Protein AF-A0A8J4U9E0-F1 (afdb_monomer)

pLDDT: mean 76.78, std 14.93, range [34.47, 95.31]

Structure (mmCIF, N/CA/C/O backbone):
data_AF-A0A8J4U9E0-F1
#
_entry.id   AF-A0A8J4U9E0-F1
#
loop_
_atom_site.group_PDB
_atom_site.id
_atom_site.type_symbol
_atom_site.label_atom_id
_atom_site.label_alt_id
_atom_site.label_comp_id
_atom_site.label_asym_id
_atom_site.label_entity_id
_atom_site.label_seq_id
_atom_site.pdbx_PDB_ins_code
_atom_site.Cartn_x
_atom_site.Cartn_y
_atom_site.Cartn_z
_atom_site.occupancy
_atom_site.B_iso_or_equiv
_atom_site.auth_seq_id
_atom_site.auth_comp_id
_atom_site.auth_asym_id
_atom_site.auth_atom_id
_atom_site.pdbx_PDB_model_num
ATOM 1 N N . MET A 1 1 ? 45.014 1.438 -66.276 1.00 45.12 1 MET A N 1
ATOM 2 C CA . MET A 1 1 ? 43.663 1.973 -65.977 1.00 45.12 1 MET A CA 1
ATOM 3 C C . MET A 1 1 ? 42.758 1.018 -65.183 1.00 45.12 1 MET A C 1
ATOM 5 O O . MET A 1 1 ? 41.667 1.422 -64.821 1.00 45.12 1 MET A O 1
ATOM 9 N N . THR A 1 2 ? 43.186 -0.202 -64.834 1.00 45.31 2 THR A N 1
ATOM 10 C CA . THR A 1 2 ? 42.359 -1.201 -64.116 1.00 45.31 2 THR A CA 1
ATOM 11 C C . THR A 1 2 ? 42.557 -1.231 -62.595 1.00 45.31 2 THR A C 1
ATOM 13 O O . THR A 1 2 ? 41.750 -1.830 -61.896 1.00 45.31 2 THR A O 1
ATOM 16 N N . HIS A 1 3 ? 43.591 -0.566 -62.068 1.00 38.59 3 HIS A N 1
ATOM 17 C CA . HIS A 1 3 ? 43.936 -0.617 -60.639 1.00 38.59 3 HIS A CA 1
ATOM 18 C C . HIS A 1 3 ? 43.266 0.477 -59.784 1.00 38.59 3 HIS A C 1
ATOM 20 O O . HIS A 1 3 ? 43.218 0.345 -58.568 1.00 38.59 3 HIS A O 1
ATOM 26 N N . TYR A 1 4 ? 42.754 1.543 -60.415 1.00 34.47 4 TYR A N 1
ATOM 27 C CA . TYR A 1 4 ? 42.007 2.623 -59.747 1.00 34.47 4 TYR A CA 1
ATOM 28 C C . TYR A 1 4 ? 40.509 2.300 -59.627 1.00 34.47 4 TYR A C 1
ATOM 30 O O . TYR A 1 4 ? 39.880 2.654 -58.640 1.00 34.47 4 TYR A O 1
ATOM 38 N N . GLY A 1 5 ? 39.931 1.592 -60.607 1.00 38.81 5 GLY A N 1
ATOM 39 C CA . GLY A 1 5 ? 38.517 1.201 -60.570 1.00 38.81 5 GLY A CA 1
ATOM 40 C C . GLY A 1 5 ? 38.222 0.127 -59.520 1.00 38.81 5 GLY A C 1
ATOM 41 O O . GLY A 1 5 ? 37.217 0.217 -58.825 1.00 38.81 5 GLY A O 1
ATOM 42 N N . SER A 1 6 ? 39.125 -0.845 -59.351 1.00 44.25 6 SER A N 1
ATOM 43 C CA . SER A 1 6 ? 38.982 -1.929 -58.373 1.00 44.25 6 SER A CA 1
ATOM 44 C C . SER A 1 6 ? 39.115 -1.442 -56.929 1.00 44.25 6 SER A C 1
ATOM 46 O O . SER A 1 6 ? 38.297 -1.820 -56.092 1.00 44.25 6 SER A O 1
ATOM 48 N N . THR A 1 7 ? 40.073 -0.560 -56.632 1.00 43.09 7 THR A N 1
ATOM 49 C CA . THR A 1 7 ? 40.240 0.042 -55.298 1.00 43.09 7 THR A CA 1
ATOM 50 C C . THR A 1 7 ? 39.071 0.949 -54.929 1.00 43.09 7 THR A C 1
ATOM 52 O O . THR A 1 7 ? 38.606 0.878 -53.798 1.00 43.09 7 THR A O 1
ATOM 55 N N . MET A 1 8 ? 38.528 1.718 -55.878 1.00 44.91 8 MET A N 1
ATOM 56 C CA . MET A 1 8 ? 37.368 2.595 -55.671 1.00 44.91 8 MET A CA 1
ATOM 57 C C . MET A 1 8 ? 36.073 1.797 -55.432 1.00 44.91 8 MET A C 1
ATOM 59 O O . MET A 1 8 ? 35.295 2.136 -54.543 1.00 44.91 8 MET A O 1
ATOM 63 N N . THR A 1 9 ? 35.877 0.665 -56.125 1.00 50.59 9 THR A N 1
ATOM 64 C CA . THR A 1 9 ? 34.773 -0.269 -55.831 1.00 50.59 9 THR A CA 1
ATOM 65 C C . THR A 1 9 ? 34.951 -1.018 -54.512 1.00 50.59 9 THR A C 1
ATOM 67 O O . THR A 1 9 ? 33.960 -1.282 -53.834 1.00 50.59 9 THR A O 1
ATOM 70 N N . HIS A 1 10 ? 36.187 -1.343 -54.115 1.00 49.44 10 HIS A N 1
ATOM 71 C CA . HIS A 1 10 ? 36.478 -2.003 -52.837 1.00 49.44 10 HIS A CA 1
ATOM 72 C C . HIS A 1 10 ? 36.282 -1.043 -51.653 1.00 49.44 10 HIS A C 1
ATOM 74 O O . HIS A 1 10 ? 35.733 -1.434 -50.627 1.00 49.44 10 HIS A O 1
ATOM 80 N N . TYR A 1 11 ? 36.655 0.231 -51.820 1.00 48.16 11 TYR A N 1
ATOM 81 C CA . TYR A 1 11 ? 36.382 1.300 -50.856 1.00 48.16 11 TYR A CA 1
ATOM 82 C C . TYR A 1 11 ? 34.880 1.579 -50.748 1.00 48.16 11 TYR A C 1
ATOM 84 O O . TYR A 1 11 ? 34.343 1.628 -49.647 1.00 48.16 11 TYR A O 1
ATOM 92 N N . GLY A 1 12 ? 34.177 1.674 -51.883 1.00 52.25 12 GLY A N 1
ATOM 93 C CA . GLY A 1 12 ? 32.727 1.877 -51.912 1.00 52.25 12 GLY A CA 1
ATOM 94 C C . GLY A 1 12 ? 31.952 0.722 -51.276 1.00 52.25 12 GLY A C 1
ATOM 95 O O . GLY A 1 12 ? 31.022 0.947 -50.504 1.00 52.25 12 GLY A O 1
ATOM 96 N N . SER A 1 13 ? 32.355 -0.526 -51.524 1.00 56.53 13 SER A N 1
ATOM 97 C CA . SER A 1 13 ? 31.728 -1.700 -50.900 1.00 56.53 13 SER A CA 1
ATOM 98 C C . SER A 1 13 ? 32.071 -1.840 -49.414 1.00 56.53 13 SER A C 1
ATOM 100 O O . SER A 1 13 ? 31.180 -2.190 -48.643 1.00 56.53 13 SER A O 1
ATOM 102 N N . PHE A 1 14 ? 33.290 -1.489 -48.988 1.00 56.38 14 PHE A N 1
ATOM 103 C CA . PHE A 1 14 ? 33.660 -1.414 -47.571 1.00 56.38 14 PHE A CA 1
ATOM 104 C C . PHE A 1 14 ? 32.855 -0.337 -46.830 1.00 56.38 14 PHE A C 1
ATOM 106 O O . PHE A 1 14 ? 32.238 -0.649 -45.816 1.00 56.38 14 PHE A O 1
ATOM 113 N N . MET A 1 15 ? 32.754 0.879 -47.379 1.00 54.59 15 MET A N 1
ATOM 114 C CA . MET A 1 15 ? 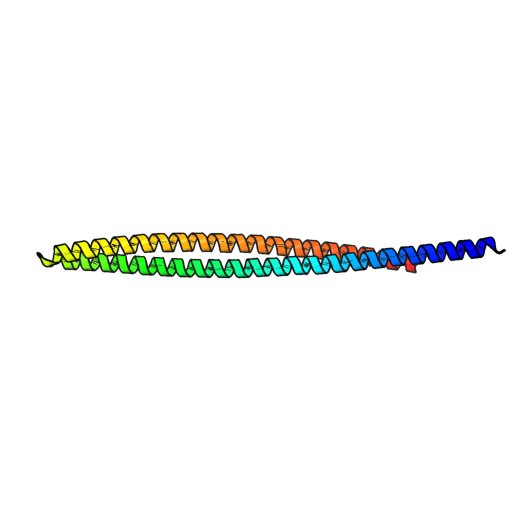31.930 1.956 -46.813 1.00 54.59 15 MET A CA 1
ATOM 115 C C . MET A 1 15 ? 30.461 1.548 -46.732 1.00 54.59 15 MET A C 1
ATOM 117 O O . MET A 1 15 ? 29.841 1.696 -45.688 1.00 54.59 15 MET A O 1
ATOM 121 N N . THR A 1 16 ? 29.904 0.945 -47.784 1.00 57.66 16 THR A N 1
ATOM 122 C CA . THR A 1 16 ? 28.502 0.492 -47.771 1.00 57.66 16 THR A CA 1
ATOM 123 C C . THR A 1 16 ? 28.265 -0.615 -46.739 1.00 57.66 16 THR A C 1
ATOM 125 O O . THR A 1 16 ? 27.193 -0.676 -46.136 1.00 57.66 16 THR A O 1
ATOM 128 N N . LEU A 1 17 ? 29.230 -1.518 -46.534 1.00 59.28 17 LEU A N 1
ATOM 129 C CA . LEU A 1 17 ? 29.136 -2.574 -45.524 1.00 59.28 17 LEU A CA 1
ATOM 130 C C . LEU A 1 17 ? 29.263 -2.002 -44.106 1.00 59.28 17 LEU A C 1
A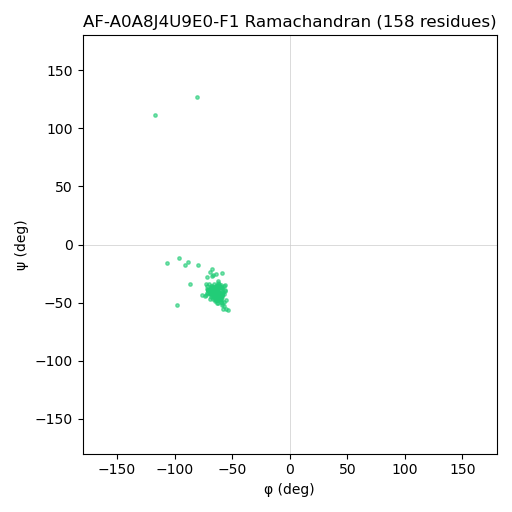TOM 132 O O . LEU A 1 17 ? 28.517 -2.422 -43.224 1.00 59.28 17 LEU A O 1
ATOM 136 N N . TRP A 1 18 ? 30.153 -1.027 -43.920 1.00 50.25 18 TRP A N 1
ATOM 137 C CA . TRP A 1 18 ? 30.362 -0.296 -42.674 1.00 50.25 18 TRP A CA 1
ATOM 138 C C . TRP A 1 18 ? 29.111 0.503 -42.279 1.00 50.25 18 TRP A C 1
ATOM 140 O O . TRP A 1 18 ? 28.551 0.255 -41.215 1.00 50.25 18 TRP A O 1
ATOM 150 N N . PHE A 1 19 ? 28.538 1.293 -43.195 1.00 55.94 19 PHE A N 1
ATOM 151 C CA . PHE A 1 19 ? 27.261 1.991 -42.982 1.00 55.94 19 PHE A CA 1
ATOM 152 C C . PHE A 1 19 ? 26.103 1.038 -42.675 1.00 55.94 19 PHE A C 1
ATOM 154 O O . PHE A 1 19 ? 25.241 1.328 -41.847 1.00 55.94 19 PHE A O 1
ATOM 161 N N . ARG A 1 20 ? 26.066 -0.131 -43.324 1.00 55.97 20 ARG A N 1
ATOM 162 C CA . ARG A 1 20 ? 25.030 -1.141 -43.071 1.00 55.97 20 ARG A CA 1
ATOM 163 C C . ARG A 1 20 ? 25.219 -1.831 -41.718 1.00 55.97 20 ARG A C 1
ATOM 165 O O . ARG A 1 20 ? 24.236 -2.302 -41.151 1.00 55.97 20 ARG A O 1
ATOM 172 N N . HIS A 1 21 ? 26.451 -1.924 -41.224 1.00 54.69 21 HIS A N 1
ATOM 173 C CA . HIS A 1 21 ? 26.764 -2.440 -39.896 1.00 54.69 21 HIS A CA 1
ATOM 174 C C . HIS A 1 21 ? 26.374 -1.424 -38.812 1.00 54.69 21 HIS A C 1
ATOM 176 O O . HIS A 1 21 ? 25.677 -1.800 -37.873 1.00 54.69 21 HIS A O 1
ATOM 182 N N . ASP A 1 22 ? 26.685 -0.141 -39.006 1.00 58.84 22 ASP A N 1
ATOM 183 C CA . ASP A 1 22 ? 26.309 0.940 -38.085 1.00 58.84 22 ASP A CA 1
ATOM 184 C C . ASP A 1 22 ? 24.789 1.157 -38.041 1.00 58.84 22 ASP A C 1
ATOM 186 O O . ASP A 1 22 ? 24.202 1.202 -36.963 1.00 58.84 22 ASP A O 1
ATOM 190 N N . ALA A 1 23 ? 24.097 1.146 -39.188 1.00 58.78 23 ALA A N 1
ATOM 191 C CA . ALA A 1 23 ? 22.630 1.209 -39.239 1.00 58.78 23 ALA A CA 1
ATOM 192 C C . ALA A 1 23 ? 21.950 0.021 -38.532 1.00 58.78 23 ALA A C 1
ATOM 194 O O . ALA A 1 23 ? 20.881 0.168 -37.933 1.00 58.78 23 ALA A O 1
ATOM 195 N N . ARG A 1 24 ? 22.563 -1.171 -38.578 1.00 62.78 24 ARG A N 1
ATOM 1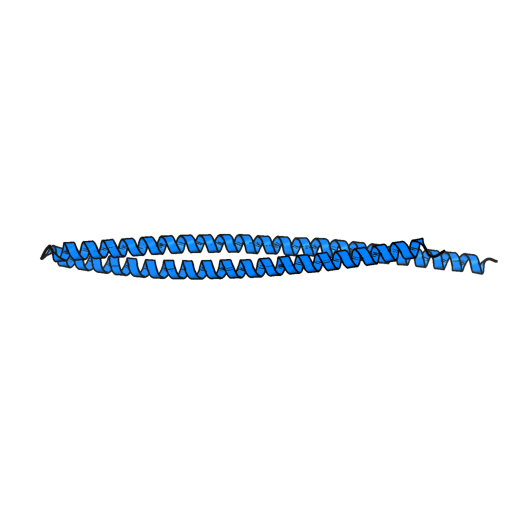96 C CA . ARG A 1 24 ? 22.099 -2.324 -37.790 1.00 62.78 24 ARG A CA 1
ATOM 197 C C . ARG A 1 24 ? 22.378 -2.124 -36.304 1.00 62.78 24 ARG A C 1
ATOM 199 O O . ARG A 1 24 ? 21.504 -2.475 -35.518 1.00 62.78 24 ARG A O 1
ATOM 206 N N . GLY A 1 25 ? 23.527 -1.551 -35.942 1.00 60.97 25 GLY A N 1
ATOM 207 C CA . GLY A 1 25 ? 23.862 -1.136 -34.577 1.00 60.97 25 GLY A CA 1
ATOM 208 C C . GLY A 1 25 ? 22.786 -0.228 -33.987 1.00 60.97 25 GLY A C 1
ATOM 209 O O . GLY A 1 25 ? 22.113 -0.626 -33.042 1.00 60.97 25 GLY A O 1
ATOM 210 N N . PHE A 1 26 ? 22.482 0.889 -34.656 1.00 61.53 26 PHE A N 1
ATOM 211 C CA . PHE A 1 26 ? 21.425 1.820 -34.239 1.00 61.53 26 PHE A CA 1
ATOM 212 C C . PHE A 1 26 ? 20.046 1.160 -34.109 1.00 61.53 26 PHE A C 1
ATOM 214 O O . PHE A 1 26 ? 19.261 1.500 -33.227 1.00 61.53 26 PHE A O 1
ATOM 221 N N . HIS A 1 27 ? 19.728 0.193 -34.972 1.00 60.59 27 HIS A N 1
ATOM 222 C CA . HIS A 1 27 ? 18.469 -0.541 -34.893 1.00 60.59 27 HIS A CA 1
ATOM 223 C C . HIS A 1 27 ? 18.429 -1.537 -33.714 1.00 60.59 27 HIS A C 1
ATOM 225 O O . HIS A 1 27 ? 17.363 -1.738 -33.123 1.00 60.59 27 HIS A O 1
ATOM 231 N N . TYR A 1 28 ? 19.556 -2.154 -33.342 1.00 65.25 28 TYR A N 1
ATOM 232 C CA . TYR A 1 28 ? 19.651 -2.957 -32.117 1.00 65.25 28 TYR A CA 1
ATOM 233 C C . TYR A 1 28 ? 19.578 -2.085 -30.866 1.00 65.25 28 TYR A C 1
ATOM 235 O O . TYR A 1 28 ? 18.826 -2.429 -29.953 1.00 65.25 28 TYR A O 1
ATOM 243 N N . ASP A 1 29 ? 20.249 -0.936 -30.866 1.00 66.62 29 ASP A N 1
ATOM 244 C CA . ASP A 1 29 ? 20.208 0.025 -29.764 1.00 66.62 29 ASP A CA 1
ATOM 245 C C . ASP A 1 29 ? 18.786 0.561 -29.564 1.00 66.62 29 ASP A C 1
ATOM 247 O O . ASP A 1 29 ? 18.241 0.480 -28.465 1.00 66.62 29 ASP A O 1
ATOM 251 N N . ALA A 1 30 ? 18.100 0.973 -30.638 1.00 63.50 30 ALA A N 1
ATOM 252 C CA . ALA A 1 30 ? 16.698 1.400 -30.596 1.00 63.50 30 ALA A CA 1
ATOM 253 C C . ALA A 1 30 ? 15.757 0.313 -30.046 1.00 63.50 30 ALA A C 1
ATOM 255 O O . ALA A 1 30 ? 14.861 0.605 -29.248 1.00 63.50 30 ALA A O 1
ATOM 256 N N . ARG A 1 31 ? 15.960 -0.957 -30.428 1.00 68.62 31 ARG A N 1
ATOM 257 C CA . ARG A 1 31 ? 15.208 -2.086 -29.852 1.00 68.62 31 ARG A CA 1
ATOM 258 C C . ARG A 1 31 ? 15.541 -2.309 -28.378 1.00 68.62 31 ARG A C 1
ATOM 260 O O . ARG A 1 31 ? 14.626 -2.607 -27.610 1.00 68.62 31 ARG A O 1
ATOM 267 N N . GLY A 1 32 ? 16.801 -2.138 -27.982 1.00 69.94 32 GLY A N 1
ATOM 268 C CA . GLY A 1 32 ? 17.249 -2.171 -26.590 1.00 69.94 32 GLY A CA 1
ATOM 269 C C . GLY A 1 32 ? 16.560 -1.097 -25.749 1.00 69.94 32 GLY A C 1
ATOM 270 O O . GLY A 1 32 ? 15.971 -1.414 -24.715 1.00 69.94 32 GLY A O 1
ATOM 271 N N . PHE A 1 33 ? 16.506 0.140 -26.253 1.00 68.56 33 PHE A N 1
ATOM 272 C CA . PHE A 1 33 ? 15.787 1.246 -25.617 1.00 68.56 33 PHE A CA 1
ATOM 273 C C . PHE A 1 33 ? 14.297 0.938 -25.432 1.00 68.56 33 PHE A C 1
ATOM 275 O O . PHE A 1 33 ? 13.726 1.147 -24.358 1.00 68.56 33 PHE A O 1
ATOM 282 N N . HIS A 1 34 ? 13.668 0.365 -26.459 1.00 65.62 34 HIS A N 1
ATOM 283 C CA . HIS A 1 34 ? 12.251 0.015 -26.439 1.00 65.62 34 HIS A CA 1
ATOM 284 C C . HIS A 1 34 ? 11.924 -1.134 -25.470 1.00 65.62 34 HIS A C 1
ATOM 286 O O . HIS A 1 34 ? 10.859 -1.129 -24.843 1.00 65.62 34 HIS A O 1
ATOM 292 N N . HIS A 1 35 ? 12.823 -2.116 -25.338 1.00 72.44 35 HIS A N 1
ATOM 293 C CA . HIS A 1 35 ? 12.697 -3.195 -24.359 1.00 72.44 35 HIS A CA 1
ATOM 294 C C . HIS A 1 35 ? 12.939 -2.704 -22.930 1.00 72.44 35 HIS A C 1
ATOM 296 O O . HIS A 1 35 ? 12.151 -3.047 -22.050 1.00 72.44 35 HIS A O 1
ATOM 302 N N . GLY A 1 36 ? 13.944 -1.851 -22.709 1.00 73.12 36 GLY A N 1
ATOM 303 C CA . GLY A 1 36 ? 14.208 -1.239 -21.404 1.00 73.12 36 GLY A CA 1
ATOM 304 C C . GLY A 1 36 ? 13.032 -0.389 -20.918 1.00 73.12 36 GLY A C 1
ATOM 305 O O . GLY A 1 36 ? 12.539 -0.589 -19.813 1.00 73.12 36 GLY A O 1
ATOM 306 N N . ALA A 1 37 ? 12.480 0.471 -21.781 1.00 71.56 37 ALA A N 1
ATOM 307 C CA . ALA A 1 37 ? 11.299 1.276 -21.457 1.00 71.56 37 ALA A CA 1
ATOM 308 C C . ALA A 1 37 ? 10.064 0.423 -21.105 1.00 71.56 37 ALA A C 1
ATOM 310 O O . ALA A 1 37 ? 9.292 0.783 -20.214 1.00 71.56 37 ALA A O 1
ATOM 311 N N . ARG A 1 38 ? 9.875 -0.720 -21.781 1.00 76.62 38 ARG A N 1
ATOM 312 C CA . ARG A 1 38 ? 8.814 -1.682 -21.444 1.00 76.62 38 ARG A CA 1
ATOM 313 C C . ARG A 1 38 ? 9.063 -2.383 -20.108 1.00 76.62 38 ARG A C 1
ATOM 315 O O . ARG A 1 38 ? 8.093 -2.590 -19.384 1.00 76.62 38 ARG A O 1
ATOM 322 N N . GLY A 1 39 ? 10.316 -2.704 -19.782 1.00 79.38 39 GLY A N 1
ATOM 323 C CA . GLY A 1 39 ? 10.713 -3.244 -18.478 1.00 79.38 39 GLY A CA 1
ATOM 324 C C . GLY A 1 39 ? 10.337 -2.294 -17.344 1.00 79.38 39 GLY A C 1
ATOM 325 O O . GLY A 1 39 ? 9.513 -2.642 -16.507 1.00 79.38 39 GLY A O 1
ATOM 326 N N . PHE A 1 40 ? 10.791 -1.039 -17.414 1.00 76.38 40 PHE A N 1
ATOM 327 C CA . PHE A 1 40 ? 10.458 -0.025 -16.407 1.00 76.38 40 PHE A CA 1
ATOM 328 C C . PHE A 1 40 ? 8.950 0.218 -16.262 1.00 76.38 40 PHE A C 1
ATOM 330 O O . PHE A 1 40 ? 8.449 0.420 -15.15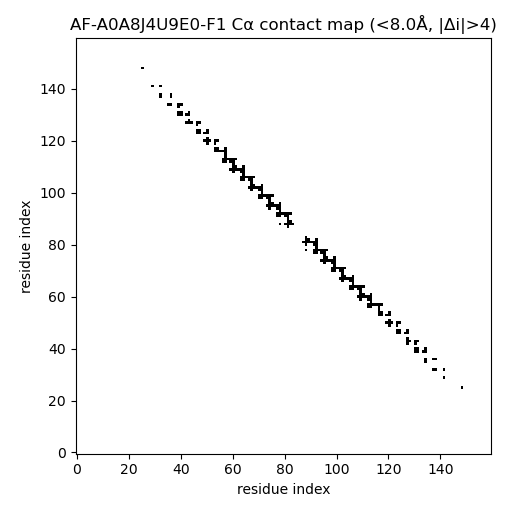7 1.00 76.38 40 PHE A O 1
ATOM 337 N N . HIS A 1 41 ? 8.202 0.186 -17.369 1.00 74.19 41 HIS A N 1
ATOM 338 C CA . HIS A 1 41 ? 6.747 0.298 -17.319 1.00 74.19 41 HIS A CA 1
ATOM 339 C C . HIS A 1 41 ? 6.112 -0.898 -16.596 1.00 74.19 41 HIS A C 1
ATOM 341 O O . HIS A 1 41 ? 5.246 -0.709 -15.742 1.00 74.19 41 HIS A O 1
ATOM 347 N N . HIS A 1 42 ? 6.544 -2.119 -16.912 1.00 81.81 42 HIS A N 1
ATOM 348 C CA . HIS A 1 42 ? 6.078 -3.333 -16.246 1.00 81.81 42 HIS A CA 1
ATOM 349 C C . HIS A 1 42 ? 6.388 -3.313 -14.740 1.00 81.81 42 HIS A C 1
ATOM 351 O O . HIS A 1 42 ? 5.498 -3.568 -13.929 1.00 81.81 42 HIS A O 1
ATOM 357 N N . ASP A 1 43 ? 7.598 -2.906 -14.362 1.00 77.88 43 ASP A N 1
ATOM 358 C CA . ASP A 1 43 ? 8.012 -2.792 -12.962 1.00 77.88 43 ASP A CA 1
ATOM 359 C C . ASP A 1 43 ? 7.191 -1.725 -12.228 1.00 77.88 43 ASP A C 1
ATOM 361 O O . ASP A 1 43 ? 6.654 -1.973 -11.148 1.00 77.88 43 ASP A O 1
ATOM 365 N N . SER A 1 44 ? 6.973 -0.560 -12.850 1.00 79.06 44 SER A N 1
ATOM 366 C CA . SER A 1 44 ? 6.135 0.499 -12.272 1.00 79.06 44 SER A CA 1
ATOM 367 C C . SER A 1 44 ? 4.689 0.049 -12.017 1.00 79.06 44 SER A C 1
ATOM 369 O O . SER A 1 44 ? 4.099 0.421 -10.998 1.00 79.06 44 SER A O 1
ATOM 371 N N . LEU A 1 45 ? 4.122 -0.785 -12.899 1.00 84.19 45 LEU A N 1
ATOM 372 C CA . LEU A 1 45 ? 2.789 -1.365 -12.726 1.00 84.19 45 LEU A CA 1
ATOM 373 C C . LEU A 1 45 ? 2.759 -2.381 -11.585 1.00 84.19 45 LEU A C 1
ATOM 375 O O . LEU A 1 45 ? 1.813 -2.371 -10.796 1.00 84.19 45 LEU A O 1
ATOM 379 N N . TRP A 1 46 ? 3.787 -3.223 -11.467 1.00 83.88 46 TRP A N 1
ATOM 380 C CA . TRP A 1 46 ? 3.899 -4.163 -10.355 1.00 83.88 46 TRP A CA 1
ATOM 381 C C . TRP A 1 46 ? 3.927 -3.424 -9.014 1.00 83.88 46 TRP A C 1
ATOM 383 O O . TRP A 1 46 ? 3.111 -3.716 -8.137 1.00 83.88 46 TRP A O 1
ATOM 393 N N . PHE A 1 47 ? 4.775 -2.403 -8.872 1.00 81.44 47 PHE A N 1
ATOM 394 C CA . PHE A 1 47 ? 4.844 -1.603 -7.648 1.00 81.44 47 PHE A CA 1
ATOM 395 C C . PHE A 1 47 ? 3.552 -0.840 -7.360 1.00 81.44 47 PHE A C 1
ATOM 397 O O . PHE A 1 47 ? 3.147 -0.719 -6.203 1.00 81.44 47 PHE A O 1
ATOM 404 N N . HIS A 1 48 ? 2.862 -0.361 -8.396 1.00 80.00 48 HIS A N 1
ATOM 405 C CA . HIS A 1 48 ? 1.546 0.242 -8.227 1.00 80.00 48 HIS A CA 1
ATOM 406 C C . HIS A 1 48 ? 0.533 -0.763 -7.661 1.00 80.00 48 HIS A C 1
ATOM 408 O O . HIS A 1 48 ? -0.178 -0.451 -6.705 1.00 80.00 48 HIS A O 1
ATOM 414 N N . HIS A 1 49 ? 0.501 -1.979 -8.204 1.00 86.44 49 HIS A N 1
ATOM 415 C CA . HIS A 1 49 ? -0.403 -3.032 -7.752 1.00 86.44 49 HIS A CA 1
ATOM 416 C C . HIS A 1 49 ? -0.063 -3.515 -6.332 1.00 86.44 49 HIS A C 1
ATOM 418 O O . HIS A 1 49 ? -0.965 -3.723 -5.520 1.00 86.44 49 HIS A O 1
ATOM 424 N N . ALA A 1 50 ? 1.227 -3.612 -5.995 1.00 84.25 50 ALA A N 1
ATOM 425 C CA . ALA A 1 50 ? 1.689 -3.881 -4.636 1.00 84.25 50 ALA A CA 1
ATOM 426 C C . ALA A 1 50 ? 1.234 -2.774 -3.670 1.00 84.25 50 ALA A C 1
ATOM 428 O O . ALA A 1 50 ? 0.651 -3.053 -2.627 1.00 84.25 50 ALA A O 1
ATOM 429 N N . ALA A 1 51 ? 1.395 -1.501 -4.040 1.00 84.88 51 ALA A N 1
ATOM 430 C CA . ALA A 1 51 ? 0.938 -0.378 -3.224 1.00 84.88 51 ALA A CA 1
ATOM 431 C C . ALA A 1 51 ? -0.592 -0.362 -3.015 1.00 84.88 51 ALA A C 1
ATOM 433 O O . ALA A 1 51 ? -1.070 0.107 -1.982 1.00 84.88 51 ALA A O 1
ATOM 434 N N . LEU A 1 52 ? -1.381 -0.855 -3.977 1.00 88.75 52 LEU A N 1
ATOM 435 C CA . LEU A 1 52 ? -2.828 -1.026 -3.805 1.00 88.75 52 LEU A CA 1
ATOM 436 C C . LEU A 1 52 ? -3.160 -2.153 -2.821 1.00 88.75 52 LEU A C 1
ATOM 438 O O . LEU A 1 52 ? -4.043 -1.968 -1.985 1.00 88.75 52 LEU A O 1
ATOM 442 N N . TRP A 1 53 ? -2.429 -3.269 -2.876 1.00 85.12 53 TRP A N 1
ATOM 443 C CA . TRP A 1 53 ? -2.561 -4.364 -1.914 1.00 85.12 53 TRP A CA 1
ATOM 444 C C . TRP A 1 53 ? -2.325 -3.882 -0.477 1.00 85.12 53 TRP A C 1
ATOM 446 O O . TRP A 1 53 ? -3.186 -4.037 0.381 1.00 85.12 53 TRP A O 1
ATOM 456 N N . PHE A 1 54 ? -1.206 -3.208 -0.206 1.00 86.75 54 PHE A N 1
ATOM 457 C CA . PHE A 1 54 ? -0.893 -2.760 1.159 1.00 86.75 54 PHE A CA 1
ATOM 458 C C . PHE A 1 54 ? -1.847 -1.685 1.689 1.00 86.75 54 PHE A C 1
ATOM 460 O O . PHE A 1 54 ? -2.071 -1.580 2.895 1.00 86.75 54 PHE A O 1
ATOM 467 N N . ARG A 1 55 ? -2.456 -0.900 0.796 1.00 87.50 55 ARG A N 1
ATOM 468 C CA . ARG A 1 55 ? -3.539 0.013 1.170 1.00 87.50 55 ARG A CA 1
ATOM 469 C C . ARG A 1 55 ? -4.786 -0.750 1.611 1.00 87.50 55 ARG A C 1
ATOM 471 O O . ARG A 1 55 ? -5.458 -0.320 2.545 1.00 87.50 55 ARG A O 1
ATOM 478 N N . HIS A 1 56 ? -5.098 -1.848 0.932 1.00 90.56 56 HIS A N 1
ATOM 479 C CA . HIS A 1 56 ? -6.202 -2.723 1.299 1.00 90.56 56 HIS A CA 1
ATOM 480 C C . HIS A 1 56 ? -5.965 -3.341 2.686 1.00 90.56 56 HIS A C 1
ATOM 482 O O . HIS A 1 56 ? -6.841 -3.236 3.542 1.00 90.56 56 HIS A O 1
ATOM 488 N N . ASP A 1 57 ? -4.761 -3.854 2.956 1.00 85.12 57 ASP A N 1
ATOM 489 C CA . ASP A 1 57 ? -4.385 -4.360 4.286 1.00 85.12 57 ASP A CA 1
ATOM 490 C C . ASP A 1 57 ? -4.504 -3.272 5.364 1.00 85.12 57 ASP A C 1
ATOM 492 O O . ASP A 1 57 ? -5.041 -3.513 6.444 1.00 85.12 57 ASP A O 1
ATOM 496 N N . ALA A 1 58 ? -4.091 -2.035 5.068 1.00 87.44 58 ALA A N 1
ATOM 497 C CA . ALA A 1 58 ? -4.234 -0.928 6.013 1.00 87.44 58 ALA A CA 1
ATOM 498 C C . ALA A 1 58 ? -5.701 -0.556 6.305 1.00 87.44 58 ALA A C 1
ATOM 500 O O . ALA A 1 58 ? -6.049 -0.167 7.424 1.00 87.44 58 ALA A O 1
ATOM 501 N N . HIS A 1 59 ? -6.583 -0.691 5.313 1.00 91.38 59 HIS A N 1
ATOM 502 C CA . HIS A 1 59 ? -8.018 -0.525 5.520 1.00 91.38 59 HIS A CA 1
ATOM 503 C C . HIS A 1 59 ? -8.583 -1.636 6.420 1.00 91.38 59 HIS A C 1
ATOM 505 O O . HIS A 1 59 ? -9.345 -1.351 7.344 1.00 91.38 59 HIS A O 1
ATOM 511 N N . TYR A 1 60 ? -8.167 -2.887 6.203 1.00 89.12 60 TYR A N 1
ATOM 512 C CA . TYR A 1 60 ? -8.529 -4.012 7.071 1.00 89.12 60 TYR A CA 1
ATOM 513 C C . TYR A 1 60 ? -8.033 -3.825 8.507 1.00 89.12 60 TYR A C 1
ATOM 515 O O . TYR A 1 60 ? -8.801 -4.027 9.449 1.00 89.12 60 TYR A O 1
ATOM 523 N N . GLY A 1 61 ? -6.794 -3.364 8.684 1.00 90.69 61 GLY A N 1
ATOM 524 C CA . GLY A 1 61 ? -6.254 -3.004 9.993 1.00 90.69 61 GLY A CA 1
ATOM 525 C C . GLY A 1 61 ? -7.106 -1.950 10.700 1.00 90.69 61 GLY A C 1
ATOM 526 O O . GLY A 1 61 ? -7.452 -2.106 11.867 1.00 90.69 61 GLY A O 1
ATOM 527 N N . SER A 1 62 ? -7.557 -0.928 9.974 1.00 91.44 62 SER A N 1
ATOM 528 C CA . SER A 1 62 ? -8.425 0.117 10.533 1.00 91.44 62 SER A CA 1
ATOM 529 C C . SER A 1 62 ? -9.793 -0.424 10.965 1.00 91.44 62 SER A C 1
ATOM 531 O O . SER A 1 62 ? -10.291 -0.059 12.031 1.00 91.44 62 SER A O 1
ATOM 533 N N . ALA A 1 63 ? -10.384 -1.334 10.184 1.00 93.00 63 ALA A N 1
ATOM 534 C CA . ALA A 1 63 ? -11.629 -2.007 10.555 1.00 93.00 63 ALA A CA 1
ATOM 535 C C . ALA A 1 63 ? -11.455 -2.878 11.811 1.00 93.00 63 ALA A C 1
ATOM 537 O O . ALA A 1 63 ? -12.304 -2.857 12.703 1.00 93.00 63 ALA A O 1
ATOM 538 N N . MET A 1 64 ? -10.327 -3.585 11.922 1.00 89.81 64 MET A N 1
ATOM 539 C CA . MET A 1 64 ? -9.967 -4.353 13.114 1.00 89.81 64 MET A CA 1
ATOM 540 C C . MET A 1 64 ? -9.826 -3.444 14.344 1.00 89.81 64 MET A C 1
ATOM 542 O O . MET A 1 64 ? -10.361 -3.765 15.402 1.00 89.81 64 MET A O 1
ATOM 546 N N . THR A 1 65 ? -9.203 -2.272 14.198 1.00 92.44 65 THR A N 1
ATOM 547 C CA . THR A 1 65 ? -9.106 -1.269 15.270 1.00 92.44 65 THR A CA 1
ATOM 548 C C . THR A 1 65 ? -10.469 -0.782 15.749 1.00 92.44 65 THR A C 1
ATOM 550 O O . THR A 1 65 ? -10.706 -0.655 16.954 1.00 92.44 65 THR A O 1
ATOM 553 N N . HIS A 1 66 ? -11.387 -0.538 14.815 1.00 93.69 66 HIS A N 1
ATOM 554 C CA . HIS A 1 66 ? -12.744 -0.125 15.148 1.00 93.69 66 HIS A CA 1
ATOM 555 C C . HIS A 1 66 ? -13.502 -1.225 15.900 1.00 93.69 66 HIS A C 1
ATOM 557 O O . HIS A 1 66 ? -14.105 -0.957 16.937 1.00 93.69 66 HIS A O 1
ATOM 563 N N . ASN A 1 67 ? -13.404 -2.470 15.430 1.00 93.44 67 ASN A N 1
ATOM 564 C CA . ASN A 1 67 ? -14.064 -3.606 16.066 1.00 93.44 67 ASN A CA 1
ATOM 565 C C . ASN A 1 67 ? -13.492 -3.901 17.464 1.00 93.44 67 ASN A C 1
ATOM 567 O O . ASN A 1 67 ? -14.238 -4.141 18.408 1.00 93.44 67 ASN A O 1
ATOM 571 N N . GLY A 1 68 ? -12.171 -3.790 17.625 1.00 92.19 68 GLY A N 1
ATOM 572 C CA . GLY A 1 68 ? -11.521 -3.886 18.930 1.00 92.19 68 GLY A CA 1
ATOM 573 C C . GLY A 1 68 ? -12.035 -2.833 19.912 1.00 92.19 68 GLY A C 1
ATOM 574 O O . GLY A 1 68 ? -12.370 -3.151 21.049 1.00 92.19 68 GLY A O 1
ATOM 575 N N . SER A 1 69 ? -12.191 -1.590 19.451 1.00 93.94 69 SER A N 1
ATOM 576 C CA . SER A 1 69 ? -12.766 -0.505 20.255 1.00 93.94 69 SER A CA 1
ATOM 577 C C . SER A 1 69 ? -14.216 -0.784 20.668 1.00 93.94 69 SER A C 1
ATOM 579 O O . SER A 1 69 ? -14.577 -0.513 21.812 1.00 93.94 69 SER A O 1
ATOM 581 N N . ALA A 1 70 ? -15.032 -1.350 19.773 1.00 95.31 70 ALA A N 1
ATOM 582 C CA . ALA A 1 70 ? -16.412 -1.728 20.072 1.00 95.31 70 ALA A CA 1
ATOM 583 C C . ALA A 1 70 ? -16.487 -2.832 21.143 1.00 95.31 70 ALA A C 1
ATOM 585 O O . ALA A 1 70 ? -17.207 -2.669 22.126 1.00 95.31 70 ALA A O 1
ATOM 586 N N . MET A 1 71 ? -15.669 -3.887 21.030 1.00 92.56 71 MET A N 1
ATOM 587 C CA . MET A 1 71 ? -15.589 -4.938 22.058 1.00 92.56 71 MET A CA 1
ATOM 588 C C . MET A 1 71 ? -15.130 -4.386 23.415 1.00 92.56 71 MET A C 1
ATOM 590 O O . MET A 1 71 ? -15.638 -4.785 24.458 1.00 92.56 71 MET A O 1
ATOM 594 N N . THR A 1 72 ? -14.197 -3.429 23.426 1.00 94.31 72 THR A N 1
ATOM 595 C CA . THR A 1 72 ? -13.778 -2.750 24.662 1.00 94.31 72 THR A CA 1
ATOM 596 C C . THR A 1 72 ? -14.932 -1.998 25.330 1.00 94.31 72 THR A C 1
ATOM 598 O O . THR A 1 72 ? -15.065 -2.031 26.556 1.00 94.31 72 THR A O 1
ATOM 601 N N . GLN A 1 73 ? -15.781 -1.329 24.545 1.00 95.25 73 GLN A N 1
ATOM 602 C CA . GLN A 1 73 ? -16.963 -0.640 25.068 1.00 95.25 73 GLN A CA 1
ATOM 603 C C . GLN A 1 73 ? -18.003 -1.624 25.614 1.00 95.25 73 GLN A C 1
ATOM 605 O O . GLN A 1 73 ? -18.514 -1.415 26.712 1.00 95.25 73 GLN A O 1
ATOM 610 N N . GLU A 1 74 ? -18.270 -2.711 24.893 1.00 94.69 74 GLU A N 1
ATOM 611 C CA . GLU A 1 74 ? -19.218 -3.748 25.312 1.00 94.69 74 GLU A CA 1
ATOM 612 C C . GLU A 1 74 ? -18.758 -4.455 26.597 1.00 94.69 74 GLU A C 1
ATOM 614 O O . GLU A 1 74 ? -19.523 -4.576 27.554 1.00 94.69 74 GLU A O 1
ATOM 619 N N . GLY A 1 75 ? -17.472 -4.804 26.693 1.00 93.38 75 GLY A N 1
ATOM 620 C CA . GLY A 1 75 ? -16.902 -5.377 27.912 1.00 93.38 75 GLY A CA 1
ATOM 621 C C . GLY A 1 75 ? -16.980 -4.436 29.120 1.00 93.38 75 GLY A C 1
ATOM 622 O O . GLY A 1 75 ? -17.249 -4.868 30.248 1.00 93.38 75 GLY A O 1
ATOM 623 N N . SER A 1 76 ? -16.818 -3.131 28.888 1.00 93.94 76 SER A N 1
ATOM 624 C CA . SER A 1 76 ? -17.008 -2.114 29.927 1.00 93.94 76 SER A CA 1
ATOM 625 C C . SER A 1 76 ? -18.467 -2.042 30.392 1.00 93.94 76 SER A C 1
ATOM 627 O O . SER A 1 76 ? -18.713 -1.943 31.594 1.00 93.94 76 SER A O 1
ATOM 629 N N . ALA A 1 77 ? -19.433 -2.136 29.472 1.00 93.38 77 ALA A N 1
ATOM 630 C CA . ALA A 1 77 ? -20.859 -2.136 29.796 1.00 93.38 77 ALA A CA 1
ATOM 631 C C . ALA A 1 77 ? -21.264 -3.378 30.610 1.00 93.38 77 ALA A C 1
ATOM 633 O O . ALA A 1 77 ? -21.874 -3.233 31.669 1.00 93.38 77 ALA A O 1
ATOM 634 N N . MET A 1 78 ? -20.825 -4.578 30.207 1.00 92.12 78 MET A N 1
ATOM 635 C CA . MET A 1 78 ? -21.076 -5.816 30.967 1.00 92.12 78 MET A CA 1
ATOM 636 C C . MET A 1 78 ? -20.490 -5.762 32.381 1.00 92.12 78 MET A C 1
ATOM 638 O O . MET A 1 78 ? -21.102 -6.231 33.339 1.00 92.12 78 MET A O 1
ATOM 642 N N . THR A 1 79 ? -19.318 -5.143 32.541 1.00 90.56 79 THR A N 1
ATOM 643 C CA . THR A 1 79 ? -18.708 -4.943 33.863 1.00 90.56 79 THR A CA 1
ATOM 644 C C . THR A 1 79 ? -19.555 -4.028 34.755 1.00 90.56 79 THR A C 1
ATOM 646 O O . THR A 1 79 ? -19.700 -4.283 35.955 1.00 90.56 79 THR A O 1
ATOM 649 N N . GLN A 1 80 ? -20.138 -2.971 34.183 1.00 89.69 80 GLN A N 1
ATOM 650 C CA . GLN A 1 80 ? -21.024 -2.059 34.910 1.00 89.69 80 GLN A CA 1
ATOM 651 C C . GLN A 1 80 ? -22.337 -2.738 35.310 1.00 89.69 80 GLN A C 1
ATOM 653 O O . GLN A 1 80 ? -22.744 -2.627 36.467 1.00 89.69 80 GLN A O 1
ATOM 658 N N . GLU A 1 81 ? -22.966 -3.479 34.395 1.00 89.75 81 GLU A N 1
ATOM 659 C CA . GLU A 1 81 ? -24.177 -4.256 34.690 1.00 89.75 81 GLU A CA 1
ATOM 660 C C . GLU A 1 81 ? -23.912 -5.332 35.744 1.00 89.75 81 GLU A C 1
ATOM 662 O O . GLU A 1 81 ? -24.695 -5.498 36.680 1.00 89.75 81 GLU A O 1
ATOM 667 N N . GLY A 1 82 ? -22.763 -6.007 35.657 1.00 89.00 82 GLY A N 1
ATOM 668 C CA . GLY A 1 82 ? -22.337 -6.974 36.658 1.00 89.00 82 GLY A CA 1
ATOM 669 C C . GLY A 1 82 ? -22.194 -6.348 38.031 1.00 89.00 82 GLY A C 1
ATOM 670 O O . GLY A 1 82 ? -22.768 -6.828 39.000 1.00 89.00 82 GLY A O 1
ATOM 671 N N . SER A 1 83 ? -21.530 -5.205 38.123 1.00 86.88 83 SER A N 1
ATOM 672 C CA . SER A 1 83 ? -21.384 -4.498 39.398 1.00 86.88 83 SER A CA 1
ATOM 673 C C . SER A 1 83 ? -22.729 -4.107 40.037 1.00 86.88 83 SER A C 1
ATOM 675 O O . SER A 1 83 ? -22.804 -3.972 41.258 1.00 86.88 83 SER A O 1
ATOM 677 N N . ALA A 1 84 ? -23.800 -3.961 39.246 1.00 83.81 84 ALA A N 1
ATOM 678 C CA . ALA A 1 84 ? -25.147 -3.683 39.741 1.00 83.81 84 ALA A CA 1
ATOM 679 C C . ALA A 1 84 ? -25.896 -4.930 40.270 1.00 83.81 84 ALA A C 1
ATOM 681 O O . ALA A 1 84 ? -26.860 -4.775 41.022 1.00 83.81 84 ALA A O 1
ATOM 682 N N . MET A 1 85 ? -25.462 -6.156 39.937 1.00 82.06 85 MET A N 1
ATOM 683 C CA . MET A 1 85 ? -26.096 -7.421 40.345 1.00 82.06 85 MET A CA 1
ATOM 684 C C . MET A 1 85 ? -25.163 -8.269 41.228 1.00 82.06 85 MET A C 1
ATOM 686 O O . MET A 1 85 ? -24.171 -8.807 40.770 1.00 82.06 85 MET A O 1
ATOM 690 N N . THR A 1 86 ? -25.454 -8.459 42.515 1.00 73.94 86 THR A N 1
ATOM 691 C CA . THR A 1 86 ? -24.443 -8.935 43.489 1.00 73.94 86 THR A CA 1
ATOM 692 C C . THR A 1 86 ? -23.882 -10.356 43.292 1.00 73.94 86 THR A C 1
ATOM 694 O O . THR A 1 86 ? -22.698 -10.551 43.563 1.00 73.94 86 THR A O 1
ATOM 697 N N . GLN A 1 87 ? -24.662 -11.355 42.846 1.00 66.81 87 GLN A N 1
ATOM 698 C CA . GLN A 1 87 ? -24.149 -12.732 42.649 1.00 66.81 87 GLN A CA 1
ATOM 699 C C . GLN A 1 87 ? -23.757 -13.050 41.201 1.00 66.81 87 GLN A C 1
ATOM 701 O O . GLN A 1 87 ? -22.624 -13.462 40.958 1.00 66.81 87 GLN A O 1
ATOM 706 N N . GLU A 1 88 ? -24.641 -12.814 40.229 1.00 76.19 88 GLU A N 1
ATOM 707 C CA . GLU A 1 88 ? -24.317 -12.995 38.800 1.00 76.19 88 GLU A CA 1
ATOM 708 C C . GLU A 1 88 ? -23.285 -11.970 38.308 1.00 76.19 88 GLU A C 1
ATOM 710 O O . GLU A 1 88 ? -22.544 -12.202 37.352 1.00 76.19 88 GLU A O 1
ATOM 715 N N . GLY A 1 89 ? -23.147 -10.857 39.024 1.00 83.56 89 GLY A N 1
ATOM 716 C CA . GLY A 1 89 ? -22.272 -9.768 38.639 1.00 83.56 89 GLY A CA 1
ATOM 717 C C . GLY A 1 89 ? -20.791 -10.048 38.667 1.00 83.56 89 GLY A C 1
ATOM 718 O O . GLY A 1 89 ? -20.050 -9.442 37.894 1.00 83.56 89 GLY A O 1
ATOM 719 N N . SER A 1 90 ? -20.342 -10.975 39.514 1.00 86.94 90 SER A N 1
ATOM 720 C CA . SER A 1 90 ? -18.930 -11.367 39.532 1.00 86.94 90 SER A CA 1
ATOM 721 C C . SER A 1 90 ? -18.544 -12.085 38.237 1.00 86.94 90 SER A C 1
ATOM 723 O O . SER A 1 90 ? -17.472 -11.824 37.694 1.00 86.94 90 SER A O 1
ATOM 725 N N . ALA A 1 91 ? -19.428 -12.940 37.708 1.00 86.81 91 ALA A N 1
ATOM 726 C CA . ALA A 1 91 ? -19.215 -13.619 36.431 1.00 86.81 91 ALA A CA 1
ATOM 727 C C . ALA A 1 91 ? -19.278 -12.627 35.258 1.00 86.81 91 ALA A C 1
ATOM 729 O O . ALA A 1 91 ? -18.352 -12.584 34.451 1.00 86.81 91 ALA A O 1
ATOM 730 N N . MET A 1 92 ? -20.286 -11.747 35.229 1.00 88.62 92 MET A N 1
ATOM 731 C CA . MET A 1 92 ? -20.411 -10.727 34.174 1.00 88.62 92 MET A CA 1
ATOM 732 C C . MET A 1 92 ? -19.243 -9.727 34.172 1.00 88.62 92 MET A C 1
ATOM 734 O O . MET A 1 92 ? -18.770 -9.315 33.117 1.00 88.62 92 MET A O 1
ATOM 738 N N . THR A 1 93 ? -18.703 -9.384 35.345 1.00 90.25 93 THR A N 1
ATOM 739 C CA . THR A 1 93 ? -17.503 -8.536 35.468 1.00 90.25 93 THR A CA 1
ATOM 740 C C . THR A 1 93 ? -16.253 -9.212 34.902 1.00 90.25 93 THR A C 1
ATOM 742 O O . THR A 1 93 ? -15.435 -8.563 34.242 1.00 90.25 93 THR A O 1
ATOM 745 N N . GLN A 1 94 ? -16.091 -10.517 35.137 1.00 91.12 94 GLN A N 1
ATOM 746 C CA . GLN A 1 94 ? -14.979 -11.297 34.584 1.00 91.12 94 GLN A CA 1
ATOM 747 C C . GLN A 1 94 ? -15.072 -11.377 33.055 1.00 91.12 94 GLN A C 1
ATOM 749 O O . GLN A 1 94 ? -14.083 -11.122 32.366 1.00 91.12 94 GLN A O 1
ATOM 754 N N . GLU A 1 95 ? -16.261 -11.658 32.516 1.00 91.75 95 GLU A N 1
ATOM 755 C CA . GLU A 1 95 ? -16.502 -11.685 31.068 1.00 91.75 95 GLU A CA 1
ATOM 756 C C . GLU A 1 95 ? -16.296 -10.309 30.424 1.00 91.75 95 GLU A C 1
ATOM 758 O O . GLU A 1 95 ? -15.604 -10.197 29.409 1.00 91.75 95 GLU A O 1
ATOM 763 N N . GLY A 1 96 ? -16.797 -9.244 31.055 1.00 94.12 96 GLY A N 1
ATOM 764 C CA . GLY A 1 96 ? -16.573 -7.867 30.621 1.00 94.12 96 GLY A CA 1
ATOM 765 C C . GLY A 1 96 ? -15.095 -7.485 30.575 1.00 94.12 96 GLY A C 1
ATOM 766 O O . GLY A 1 96 ? -14.619 -6.906 29.592 1.00 94.12 96 GLY A O 1
ATOM 767 N N . SER A 1 97 ? -14.328 -7.890 31.586 1.00 93.56 97 SER A N 1
ATOM 768 C CA . SER A 1 97 ? -12.877 -7.680 31.624 1.00 93.56 97 SER A CA 1
ATOM 769 C C . SER A 1 97 ? -12.155 -8.454 30.515 1.00 93.56 97 SER A C 1
ATOM 771 O O . SER A 1 97 ? -11.277 -7.904 29.844 1.00 93.56 97 SER A O 1
ATOM 773 N N . ALA A 1 98 ? -12.547 -9.708 30.268 1.00 94.06 98 ALA A N 1
ATOM 774 C CA . ALA A 1 98 ? -11.982 -10.520 29.194 1.00 94.06 98 ALA A CA 1
ATOM 775 C C . ALA A 1 98 ? -12.270 -9.911 27.813 1.00 94.06 98 ALA A C 1
ATOM 777 O O . ALA A 1 98 ? -11.359 -9.779 26.993 1.00 94.06 98 ALA A O 1
ATOM 778 N N . MET A 1 99 ? -13.507 -9.471 27.569 1.00 93.12 99 MET A N 1
ATOM 779 C CA . MET A 1 99 ? -13.897 -8.819 26.318 1.00 93.12 99 MET A CA 1
ATOM 780 C C . MET A 1 99 ? -13.141 -7.500 26.104 1.00 93.12 99 MET A C 1
ATOM 782 O O . MET A 1 99 ? -12.651 -7.240 25.005 1.00 93.12 99 MET A O 1
ATOM 786 N N . THR A 1 100 ? -12.938 -6.721 27.169 1.00 94.31 100 THR A N 1
ATOM 787 C CA . THR A 1 100 ? -12.125 -5.493 27.149 1.00 94.31 100 THR A CA 1
ATOM 788 C C . THR A 1 100 ? -10.673 -5.770 26.760 1.00 94.31 100 THR A C 1
ATOM 790 O O . THR A 1 100 ? -10.076 -5.052 25.947 1.00 94.31 100 THR A O 1
ATOM 793 N N . HIS A 1 101 ? -10.095 -6.842 27.303 1.00 95.06 101 HIS A N 1
ATOM 794 C CA . HIS A 1 101 ? -8.746 -7.272 26.956 1.00 95.06 101 HIS A CA 1
ATOM 795 C C . HIS A 1 101 ? -8.655 -7.715 25.486 1.00 95.06 101 HIS A C 1
ATOM 797 O O . HIS A 1 101 ? -7.769 -7.260 24.758 1.00 95.06 101 HIS A O 1
ATOM 803 N N . TYR A 1 102 ? -9.596 -8.538 25.010 1.00 93.12 102 TYR A N 1
ATOM 804 C CA . TYR A 1 102 ? -9.656 -8.933 23.599 1.00 93.12 102 TYR A CA 1
ATOM 805 C C . TYR A 1 102 ? -9.813 -7.726 22.670 1.00 93.12 102 TYR A C 1
ATOM 807 O O . TYR A 1 102 ? -9.068 -7.614 21.694 1.00 93.12 102 TYR A O 1
ATOM 815 N N . GLY A 1 103 ? -10.696 -6.784 23.005 1.00 92.62 103 GLY A N 1
ATOM 816 C CA . GLY A 1 103 ? -10.869 -5.532 22.269 1.00 92.62 103 GLY A CA 1
ATOM 817 C C . GLY A 1 103 ? -9.568 -4.753 22.136 1.00 92.62 103 GLY A C 1
ATOM 818 O O . GLY A 1 103 ? -9.153 -4.396 21.034 1.00 92.62 103 GLY A O 1
ATOM 819 N N . SER A 1 104 ? -8.847 -4.600 23.244 1.00 93.31 104 SER A N 1
ATOM 820 C CA . SER A 1 104 ? -7.555 -3.908 23.277 1.00 93.31 104 SER A CA 1
ATOM 821 C C . SER A 1 104 ? -6.491 -4.596 22.412 1.00 93.31 104 SER A C 1
ATOM 823 O O . SER A 1 104 ? -5.779 -3.926 21.662 1.00 93.31 104 SER A O 1
ATOM 825 N N . THR A 1 105 ? -6.401 -5.931 22.455 1.00 93.62 105 THR A N 1
ATOM 826 C CA . THR A 1 105 ? -5.457 -6.680 21.604 1.00 93.62 105 THR A CA 1
ATOM 827 C C . THR A 1 105 ? -5.790 -6.544 20.119 1.00 93.62 105 THR A C 1
ATOM 829 O O . THR A 1 105 ? -4.895 -6.300 19.310 1.00 93.62 105 THR A O 1
ATOM 832 N N . MET A 1 106 ? -7.073 -6.612 19.757 1.00 89.19 106 MET A N 1
ATOM 833 C CA . MET A 1 106 ? -7.540 -6.418 18.385 1.00 89.19 106 MET A CA 1
ATOM 834 C C . MET A 1 106 ? -7.228 -5.000 17.886 1.00 89.19 106 MET A C 1
ATOM 836 O O . MET A 1 106 ? -6.701 -4.837 16.786 1.00 89.19 106 MET A O 1
ATOM 840 N N . THR A 1 107 ? -7.444 -3.981 18.722 1.00 92.62 107 THR A N 1
ATOM 841 C CA . THR A 1 107 ? -7.072 -2.588 18.435 1.00 92.62 107 THR A CA 1
ATOM 842 C C . THR A 1 107 ? -5.580 -2.423 18.174 1.00 92.62 107 THR A C 1
ATOM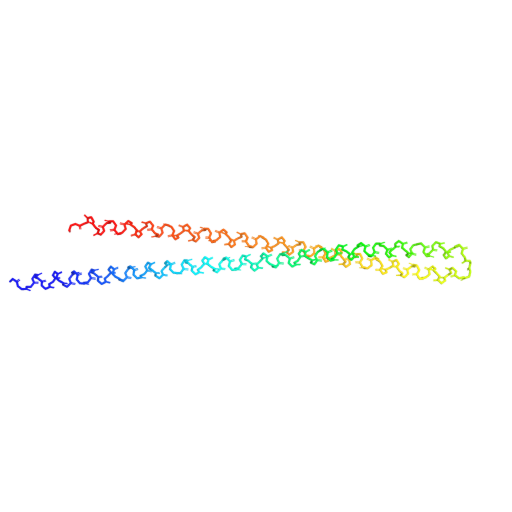 844 O O . THR A 1 107 ? -5.181 -1.734 17.228 1.00 92.62 107 THR A O 1
ATOM 847 N N . HIS A 1 108 ? -4.741 -3.084 18.971 1.00 92.25 108 HIS A N 1
ATOM 848 C CA . HIS A 1 108 ? -3.296 -3.059 18.783 1.00 92.25 108 HIS A CA 1
ATOM 849 C C . HIS A 1 108 ? -2.879 -3.712 17.454 1.00 92.25 108 HIS A C 1
ATOM 851 O O . HIS A 1 108 ? -2.135 -3.103 16.685 1.00 92.25 108 HIS A O 1
ATOM 857 N N . TYR A 1 109 ? -3.389 -4.908 17.140 1.00 86.88 109 TYR A N 1
ATOM 858 C CA . TYR A 1 109 ? -3.100 -5.590 15.870 1.00 86.88 109 TYR A CA 1
ATOM 859 C C . TYR A 1 109 ? -3.597 -4.817 14.645 1.00 86.88 109 TYR A C 1
ATOM 861 O O . TYR A 1 109 ? -2.883 -4.708 13.648 1.00 86.88 109 TYR A O 1
ATOM 869 N N . GLY A 1 110 ? -4.796 -4.242 14.718 1.00 86.62 110 GLY A N 1
ATOM 870 C CA . GLY A 1 110 ? -5.322 -3.404 13.648 1.00 86.62 110 GLY A CA 1
ATOM 871 C C . GLY A 1 110 ? -4.422 -2.197 13.381 1.00 86.62 110 GLY A C 1
ATOM 872 O O . GLY A 1 110 ? -4.059 -1.917 12.239 1.00 86.62 110 GLY A O 1
ATOM 873 N N . SER A 1 111 ? -3.961 -1.539 14.446 1.00 89.19 111 SER A N 1
ATOM 874 C CA . SER A 1 111 ? -3.091 -0.363 14.351 1.00 89.19 111 SER A CA 1
ATOM 875 C C . SER A 1 111 ? -1.716 -0.688 13.760 1.00 89.19 111 SER A C 1
ATOM 877 O O . SER A 1 111 ? -1.218 0.065 12.918 1.00 89.19 111 SER A O 1
ATOM 879 N N . THR A 1 112 ? -1.104 -1.813 14.144 1.00 88.81 112 THR A N 1
ATOM 880 C CA . THR A 1 112 ? 0.186 -2.239 13.575 1.00 88.81 112 THR A CA 1
ATOM 881 C C . THR A 1 112 ? 0.062 -2.591 12.094 1.00 88.81 112 THR A C 1
ATOM 883 O O . THR A 1 112 ? 0.919 -2.193 11.302 1.00 88.81 112 THR A O 1
ATOM 886 N N . MET A 1 113 ? -1.029 -3.250 11.695 1.00 85.56 113 MET A N 1
ATOM 887 C CA . MET A 1 113 ? -1.325 -3.563 10.296 1.00 85.56 113 MET A CA 1
ATOM 888 C C . MET A 1 113 ? -1.522 -2.294 9.457 1.00 85.56 113 MET A C 1
ATOM 890 O O . MET A 1 113 ? -0.912 -2.158 8.396 1.00 85.56 113 MET A O 1
ATOM 894 N N . THR A 1 114 ? -2.295 -1.323 9.957 1.00 89.06 114 THR A N 1
ATOM 895 C CA . THR A 1 114 ? -2.486 -0.020 9.300 1.00 89.06 114 THR A CA 1
ATOM 896 C C . THR A 1 114 ? -1.172 0.725 9.110 1.00 89.06 114 THR A C 1
ATOM 898 O O . THR A 1 114 ? -0.903 1.245 8.021 1.00 89.06 114 THR A O 1
ATOM 901 N N . HIS A 1 115 ? -0.332 0.760 10.147 1.00 88.69 115 HIS A N 1
ATOM 902 C CA . HIS A 1 115 ? 0.968 1.417 10.087 1.00 88.69 115 HIS A CA 1
ATOM 903 C C . HIS A 1 115 ? 1.887 0.752 9.052 1.00 88.69 115 HIS A C 1
ATOM 905 O O . HIS A 1 115 ? 2.456 1.430 8.194 1.00 88.69 115 HIS A O 1
ATOM 911 N N . TYR A 1 116 ? 1.984 -0.579 9.080 1.00 84.62 116 TYR A N 1
ATOM 912 C CA . TYR A 1 116 ? 2.815 -1.339 8.148 1.00 84.62 116 TYR A CA 1
ATOM 913 C C . TYR A 1 116 ? 2.342 -1.206 6.694 1.00 84.62 116 TYR A C 1
ATOM 915 O O . TYR A 1 116 ? 3.142 -0.897 5.809 1.00 84.62 116 TYR A O 1
ATOM 923 N N . GLY A 1 117 ? 1.039 -1.363 6.440 1.00 82.44 117 GLY A N 1
ATOM 924 C CA . GLY A 1 117 ? 0.474 -1.215 5.099 1.00 82.44 117 GLY A CA 1
ATOM 925 C C . GLY A 1 117 ? 0.666 0.198 4.536 1.00 82.44 117 GLY A C 1
ATOM 926 O O . GLY A 1 117 ? 1.003 0.373 3.362 1.00 82.44 117 GLY A O 1
ATOM 927 N N . SER A 1 118 ? 0.550 1.224 5.383 1.00 86.25 118 SER A N 1
ATOM 928 C CA . SER A 1 118 ? 0.812 2.615 4.989 1.00 86.25 118 SER A CA 1
ATOM 929 C C . SER A 1 118 ? 2.282 2.846 4.632 1.00 86.25 118 SER A C 1
ATOM 931 O O . SER A 1 118 ? 2.572 3.453 3.598 1.00 86.25 118 SER A O 1
ATOM 933 N N . PHE A 1 119 ? 3.205 2.324 5.446 1.00 89.12 119 PHE A N 1
ATOM 934 C CA . PHE A 1 119 ? 4.641 2.390 5.182 1.00 89.12 119 PHE A CA 1
ATOM 935 C C . PHE A 1 119 ? 4.996 1.727 3.844 1.00 89.12 119 PHE A C 1
ATOM 937 O O . PHE A 1 119 ? 5.614 2.363 2.988 1.00 89.12 119 PHE A O 1
ATOM 944 N N . MET A 1 120 ? 4.529 0.495 3.617 1.00 82.88 120 MET A N 1
ATOM 945 C CA . MET A 1 120 ? 4.806 -0.238 2.378 1.00 82.88 120 MET A CA 1
ATOM 946 C C . MET A 1 120 ? 4.211 0.455 1.153 1.00 82.88 120 MET A C 1
ATOM 948 O O . MET A 1 120 ? 4.890 0.621 0.142 1.00 82.88 120 MET A O 1
ATOM 952 N N . THR A 1 121 ? 2.979 0.959 1.251 1.00 84.50 121 THR A N 1
ATOM 953 C CA . THR A 1 121 ? 2.345 1.738 0.174 1.00 84.50 121 THR A CA 1
ATOM 954 C C . THR A 1 121 ? 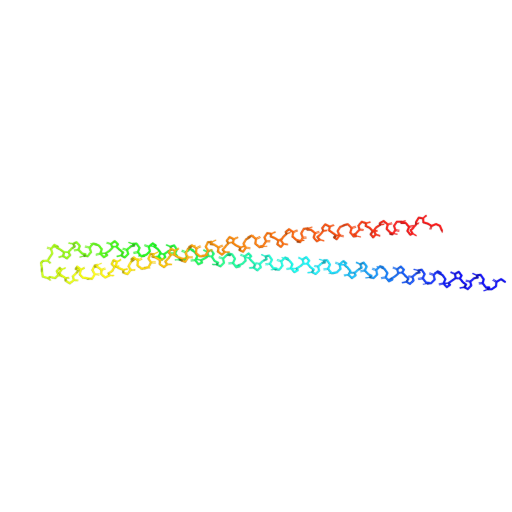3.190 2.946 -0.239 1.00 84.50 121 THR A C 1
ATOM 956 O O . THR A 1 121 ? 3.270 3.276 -1.426 1.00 84.50 121 THR A O 1
ATOM 959 N N . LEU A 1 122 ? 3.797 3.640 0.729 1.00 88.06 122 LEU A N 1
ATOM 960 C CA . LEU A 1 122 ? 4.630 4.809 0.464 1.00 88.06 122 LEU A CA 1
ATOM 961 C C . LEU A 1 122 ? 5.971 4.412 -0.160 1.00 88.06 122 LEU A C 1
ATOM 963 O O . LEU A 1 122 ? 6.388 5.036 -1.136 1.00 88.06 122 LEU A O 1
ATOM 967 N N . TRP A 1 123 ? 6.601 3.363 0.370 1.00 79.81 123 TRP A N 1
ATOM 968 C CA . TRP A 1 123 ? 7.866 2.834 -0.130 1.00 79.81 123 TRP A CA 1
ATOM 969 C C . TRP A 1 123 ? 7.755 2.402 -1.598 1.00 79.81 123 TRP A C 1
ATOM 971 O O . TRP A 1 123 ? 8.455 2.939 -2.454 1.00 79.81 123 TRP A O 1
ATOM 981 N N . PHE A 1 124 ? 6.767 1.569 -1.934 1.00 78.81 124 PHE A N 1
ATOM 982 C CA . PHE A 1 124 ? 6.544 1.135 -3.316 1.00 78.81 124 PHE A CA 1
ATOM 983 C C . PHE A 1 124 ? 6.195 2.282 -4.267 1.00 78.81 124 PHE A C 1
ATOM 985 O O . PHE A 1 124 ? 6.574 2.272 -5.437 1.00 78.81 124 PHE A O 1
ATOM 992 N N . ARG A 1 125 ? 5.490 3.312 -3.781 1.00 80.50 125 ARG A N 1
ATOM 993 C CA . ARG A 1 125 ? 5.220 4.512 -4.583 1.00 80.50 125 ARG A CA 1
ATOM 994 C C . ARG A 1 125 ? 6.500 5.295 -4.878 1.00 80.50 125 ARG A C 1
ATOM 996 O O . ARG A 1 125 ? 6.595 5.895 -5.949 1.00 80.50 125 ARG A O 1
ATOM 1003 N N . HIS A 1 126 ? 7.435 5.348 -3.934 1.00 82.81 126 HIS A N 1
ATOM 1004 C CA . HIS A 1 126 ? 8.720 6.008 -4.127 1.00 82.81 126 HIS A CA 1
ATOM 1005 C C . HIS A 1 126 ? 9.564 5.265 -5.169 1.00 82.81 126 HIS A C 1
ATOM 1007 O O . HIS A 1 126 ? 10.014 5.888 -6.129 1.00 82.81 126 HIS A O 1
ATOM 1013 N N . ASP A 1 127 ? 9.665 3.941 -5.061 1.00 76.81 127 ASP A N 1
ATOM 1014 C CA . ASP A 1 127 ? 10.404 3.118 -6.025 1.00 76.81 127 ASP A CA 1
ATOM 1015 C C . ASP A 1 127 ? 9.797 3.207 -7.428 1.00 76.81 127 ASP A C 1
ATOM 1017 O O . ASP A 1 127 ? 10.505 3.496 -8.392 1.00 76.81 127 ASP A O 1
ATOM 1021 N N . ALA A 1 128 ? 8.468 3.112 -7.554 1.00 76.62 128 ALA A N 1
ATOM 1022 C CA . ALA A 1 128 ? 7.781 3.296 -8.835 1.00 76.62 128 ALA A CA 1
ATOM 1023 C C . ALA A 1 128 ? 8.083 4.658 -9.490 1.00 76.62 128 ALA A C 1
ATOM 1025 O O . ALA A 1 128 ? 8.169 4.763 -10.715 1.00 76.62 128 ALA A O 1
ATOM 1026 N N . ARG A 1 129 ? 8.249 5.720 -8.687 1.00 79.69 129 ARG A N 1
ATOM 1027 C CA . ARG A 1 129 ? 8.660 7.040 -9.189 1.00 79.69 129 ARG A CA 1
ATOM 1028 C C . ARG A 1 129 ? 10.115 7.044 -9.645 1.00 79.69 129 ARG A C 1
ATOM 1030 O O . ARG A 1 129 ? 10.381 7.666 -10.668 1.00 79.69 129 ARG A O 1
ATOM 1037 N N . GLY A 1 130 ? 11.012 6.363 -8.931 1.00 76.88 130 GLY A N 1
ATOM 1038 C CA . GLY A 1 130 ? 12.406 6.167 -9.338 1.00 76.88 130 GLY A CA 1
ATOM 1039 C C . GLY A 1 130 ? 12.492 5.543 -10.729 1.00 76.88 130 GLY A C 1
ATOM 1040 O O . GLY A 1 130 ? 12.979 6.186 -11.654 1.00 76.88 130 GLY A O 1
ATOM 1041 N N . PHE A 1 131 ? 11.852 4.388 -10.924 1.00 72.12 131 PHE A N 1
ATOM 1042 C CA . PHE A 1 131 ? 11.815 3.716 -12.229 1.00 72.12 131 PHE A CA 1
ATOM 1043 C C . PHE A 1 131 ? 11.179 4.566 -13.336 1.00 72.12 131 PHE A C 1
ATOM 1045 O O . PHE A 1 131 ? 11.603 4.518 -14.490 1.00 72.12 131 PHE A O 1
ATOM 1052 N N . HIS A 1 132 ? 10.169 5.380 -13.015 1.00 72.19 132 HIS A N 1
ATOM 1053 C CA . HIS A 1 132 ? 9.581 6.304 -13.990 1.00 72.19 132 HIS A CA 1
ATOM 1054 C C . HIS A 1 132 ? 10.546 7.422 -14.407 1.00 72.19 132 HIS A C 1
ATOM 1056 O O . HIS A 1 132 ? 10.530 7.848 -15.567 1.00 72.19 132 HIS A O 1
ATOM 1062 N N . LEU A 1 133 ? 11.370 7.915 -13.481 1.00 79.31 133 LEU A N 1
ATOM 1063 C CA . LEU A 1 133 ? 12.418 8.894 -13.770 1.00 79.31 133 LEU A CA 1
ATOM 1064 C C . LEU A 1 133 ? 13.560 8.256 -14.566 1.00 79.31 133 LEU A C 1
ATOM 1066 O O . LEU A 1 133 ? 13.967 8.841 -15.568 1.00 79.31 133 LEU A O 1
ATOM 1070 N N . ASP A 1 134 ? 13.976 7.040 -14.219 1.00 73.81 134 ASP A N 1
ATOM 1071 C CA . ASP A 1 134 ? 14.966 6.274 -14.983 1.00 73.81 134 ASP A CA 1
ATOM 1072 C C . ASP A 1 134 ? 14.476 6.035 -16.417 1.00 73.81 134 ASP A C 1
ATOM 1074 O O . ASP A 1 134 ? 15.180 6.322 -17.382 1.00 73.81 134 ASP A O 1
ATOM 1078 N N . ALA A 1 135 ? 13.206 5.658 -16.593 1.00 71.81 135 ALA A N 1
ATOM 1079 C CA . ALA A 1 135 ? 12.582 5.531 -17.909 1.00 71.81 135 ALA A CA 1
ATOM 1080 C C . ALA A 1 135 ? 12.478 6.865 -18.675 1.00 71.81 135 ALA A C 1
ATOM 1082 O O . ALA A 1 135 ? 12.366 6.878 -19.904 1.00 71.81 135 ALA A O 1
ATOM 1083 N N . ARG A 1 136 ? 12.444 8.015 -17.990 1.00 76.38 136 ARG A N 1
ATOM 1084 C CA . ARG A 1 136 ? 12.531 9.339 -18.636 1.00 76.38 136 ARG A CA 1
ATOM 1085 C C . ARG A 1 136 ? 13.960 9.658 -19.061 1.00 76.38 136 ARG A C 1
ATOM 1087 O O . ARG A 1 136 ? 14.119 10.108 -20.190 1.00 76.38 136 ARG A O 1
ATOM 1094 N N . GLY A 1 137 ? 14.951 9.390 -18.212 1.00 74.00 137 GLY A N 1
ATOM 1095 C CA . GLY A 1 137 ? 16.370 9.517 -18.555 1.00 74.00 137 GLY A CA 1
ATOM 1096 C C . GLY A 1 137 ? 16.715 8.661 -19.768 1.00 74.00 137 GLY A C 1
ATOM 1097 O O . GLY A 1 137 ? 17.164 9.177 -20.780 1.00 74.00 137 GLY A O 1
ATOM 1098 N N . PHE A 1 138 ? 16.307 7.394 -19.748 1.00 71.69 138 PHE A N 1
ATOM 1099 C CA . PHE A 1 138 ? 16.539 6.462 -20.848 1.00 71.69 138 PHE A CA 1
ATOM 1100 C C . PHE A 1 138 ? 15.874 6.894 -22.164 1.00 71.69 138 PHE A C 1
ATOM 1102 O O . PHE A 1 138 ? 16.428 6.712 -23.245 1.00 71.69 138 PHE A O 1
ATOM 1109 N N . ARG A 1 139 ? 14.685 7.513 -22.098 1.00 70.75 139 ARG A N 1
ATOM 1110 C CA . ARG A 1 139 ? 14.046 8.127 -23.277 1.00 70.75 139 ARG A CA 1
ATOM 1111 C C . ARG A 1 139 ? 14.800 9.354 -23.775 1.00 70.75 139 ARG A C 1
ATOM 1113 O O . ARG A 1 139 ? 14.847 9.568 -24.980 1.00 70.75 139 ARG A O 1
ATOM 1120 N N . HIS A 1 140 ? 15.343 10.163 -22.874 1.00 77.00 140 HIS A N 1
ATOM 1121 C CA . HIS A 1 140 ? 16.143 11.327 -23.232 1.00 77.00 140 HIS A CA 1
ATOM 1122 C C . HIS A 1 140 ? 17.449 10.905 -23.921 1.00 77.00 140 HIS A C 1
ATOM 1124 O O . HIS A 1 140 ? 17.777 11.443 -24.975 1.00 77.00 140 HIS A O 1
ATOM 1130 N N . ASP A 1 141 ? 18.113 9.872 -23.404 1.00 72.69 141 ASP A N 1
ATOM 1131 C CA . ASP A 1 141 ? 19.307 9.284 -24.018 1.00 72.69 141 ASP A CA 1
ATOM 1132 C C . ASP A 1 141 ? 18.986 8.709 -25.404 1.00 72.69 141 ASP A C 1
ATOM 1134 O O . ASP A 1 141 ? 19.696 8.978 -26.370 1.00 72.69 141 ASP A O 1
ATOM 1138 N N . ALA A 1 142 ? 17.857 8.006 -25.548 1.00 71.38 142 ALA A N 1
ATOM 1139 C CA . ALA A 1 142 ? 17.397 7.509 -26.845 1.00 71.38 142 ALA A CA 1
ATOM 1140 C C . ALA A 1 142 ? 17.104 8.641 -27.853 1.00 71.38 142 ALA A C 1
ATOM 1142 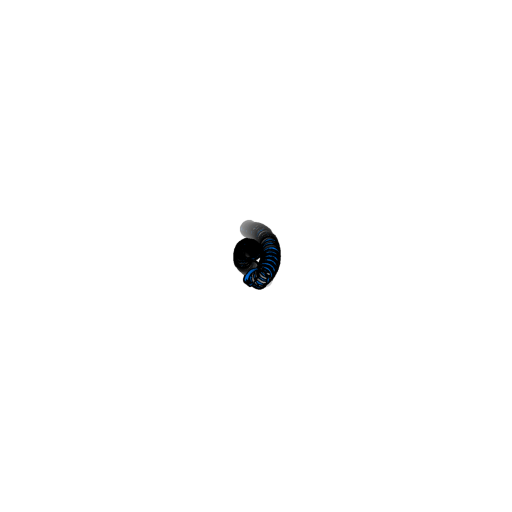O O . ALA A 1 142 ? 17.364 8.484 -29.047 1.00 71.38 142 ALA A O 1
ATOM 1143 N N . LEU A 1 143 ? 16.574 9.783 -27.397 1.00 76.88 143 LEU A N 1
ATOM 1144 C CA . LEU A 1 143 ? 16.342 10.963 -28.241 1.00 76.88 143 LEU A CA 1
ATOM 1145 C C . LEU A 1 143 ? 17.652 11.632 -28.668 1.00 76.88 143 LEU A C 1
ATOM 1147 O O . LEU A 1 143 ? 17.762 12.050 -29.820 1.00 76.88 143 LEU A O 1
ATOM 1151 N N . TRP A 1 144 ? 18.646 11.697 -27.780 1.00 74.12 144 TRP A N 1
ATOM 1152 C CA . TRP A 1 144 ? 19.987 12.164 -28.133 1.00 74.12 144 TRP A CA 1
ATOM 1153 C C . TRP A 1 144 ? 20.609 11.240 -29.184 1.00 74.12 144 TRP A C 1
ATOM 1155 O O . TRP A 1 144 ? 20.991 11.707 -30.254 1.00 74.12 144 TRP A O 1
ATOM 1165 N N . PHE A 1 145 ? 20.602 9.925 -28.958 1.00 73.00 145 PHE A N 1
ATOM 1166 C CA . PHE A 1 145 ? 21.084 8.952 -29.942 1.00 73.00 145 PHE A CA 1
ATOM 1167 C C . PHE A 1 145 ? 20.372 9.073 -31.294 1.00 73.00 145 PHE A C 1
ATOM 1169 O O . PHE A 1 145 ? 21.006 8.964 -32.342 1.00 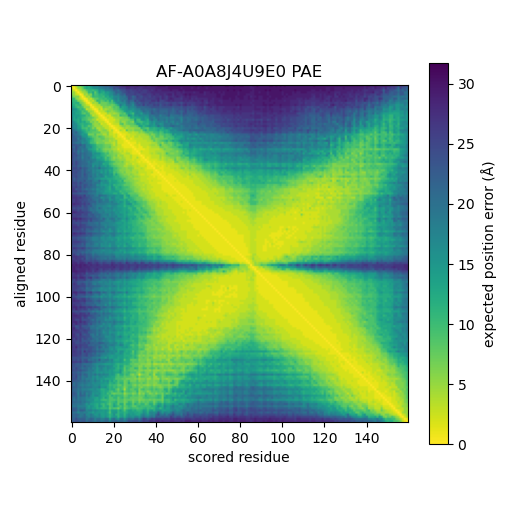73.00 145 PHE A O 1
ATOM 1176 N N . HIS A 1 146 ? 19.062 9.330 -31.295 1.00 71.56 146 HIS A N 1
ATOM 1177 C CA . HIS A 1 146 ? 18.317 9.576 -32.525 1.00 71.56 146 HIS A CA 1
ATOM 1178 C C . HIS A 1 146 ? 18.798 10.840 -33.253 1.00 71.56 146 HIS A C 1
ATOM 1180 O O . HIS A 1 146 ? 18.957 10.816 -34.471 1.00 71.56 146 HIS A O 1
ATOM 1186 N N . HIS A 1 147 ? 19.063 11.924 -32.522 1.00 75.56 147 HIS A N 1
ATOM 1187 C CA . HIS A 1 147 ? 19.610 13.154 -33.089 1.00 75.56 147 HIS A CA 1
ATOM 1188 C C . HIS A 1 147 ? 21.014 12.940 -33.680 1.00 75.56 147 HIS A C 1
ATOM 1190 O O . HIS A 1 147 ? 21.271 13.384 -34.798 1.00 75.56 147 HIS A O 1
ATOM 1196 N N . ASP A 1 148 ? 21.900 12.223 -32.985 1.00 72.19 148 ASP A N 1
ATOM 1197 C CA . ASP A 1 148 ? 23.237 11.876 -33.494 1.00 72.19 148 ASP A CA 1
ATOM 1198 C C . ASP A 1 148 ? 23.153 11.009 -34.757 1.00 72.19 148 ASP A C 1
ATOM 1200 O O . ASP A 1 148 ? 23.846 11.271 -35.740 1.00 72.19 148 ASP A O 1
ATOM 1204 N N . ALA A 1 149 ? 22.248 10.026 -34.784 1.00 70.75 149 ALA A N 1
ATOM 1205 C CA . ALA A 1 149 ? 22.019 9.199 -35.965 1.00 70.75 149 ALA A CA 1
ATOM 1206 C C . ALA A 1 149 ? 21.487 10.017 -37.160 1.00 70.75 149 ALA A C 1
ATOM 1208 O O . ALA A 1 149 ? 21.893 9.782 -38.300 1.00 70.75 149 ALA A O 1
ATOM 1209 N N . LEU A 1 150 ? 20.602 10.994 -36.919 1.00 77.12 150 LEU A N 1
ATOM 1210 C CA . LEU A 1 150 ? 20.115 11.914 -37.954 1.00 77.12 150 LEU A CA 1
ATOM 1211 C C . LEU A 1 150 ? 21.220 12.842 -38.466 1.00 77.12 150 LEU A C 1
ATOM 1213 O O . LEU A 1 150 ? 21.295 13.086 -39.670 1.00 77.12 150 LEU A O 1
ATOM 1217 N N . TRP A 1 151 ? 22.088 13.336 -37.581 1.00 75.12 151 TRP A N 1
ATOM 1218 C CA . TRP A 1 151 ? 23.243 14.139 -37.974 1.00 75.12 151 TRP A CA 1
ATOM 1219 C C . TRP A 1 151 ? 24.217 13.318 -38.825 1.00 75.12 151 TRP A C 1
ATOM 1221 O O . TRP A 1 151 ? 24.615 13.764 -39.899 1.00 75.12 151 TRP A O 1
ATOM 1231 N N . PHE A 1 152 ? 24.518 12.083 -38.426 1.00 68.38 152 PHE A N 1
ATOM 1232 C CA . PHE A 1 152 ? 25.357 11.172 -39.205 1.00 68.38 152 PHE A CA 1
ATOM 1233 C C . PHE A 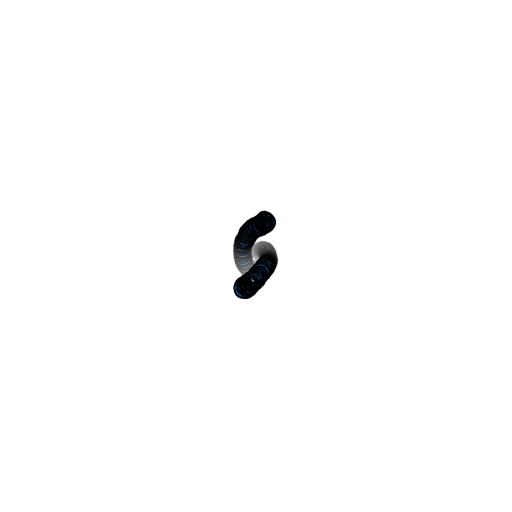1 152 ? 24.763 10.883 -40.597 1.00 68.38 152 PHE A C 1
ATOM 1235 O O . PHE A 1 152 ? 25.465 10.905 -41.610 1.00 68.38 152 PHE A O 1
ATOM 1242 N N . LEU A 1 153 ? 23.444 10.681 -40.682 1.00 67.19 153 LEU A N 1
ATOM 1243 C CA . LEU A 1 153 ? 22.748 10.520 -41.961 1.00 67.19 153 LEU A CA 1
ATOM 1244 C C . LEU A 1 153 ? 22.812 11.795 -42.822 1.00 67.19 153 LEU A C 1
ATOM 1246 O O . LEU A 1 153 ? 22.957 11.717 -44.038 1.00 67.19 153 LEU A O 1
ATOM 1250 N N . HIS A 1 154 ? 22.719 12.974 -42.211 1.00 69.75 154 HIS A N 1
ATOM 1251 C CA . HIS A 1 154 ? 22.854 14.240 -42.925 1.00 69.75 154 HIS A CA 1
ATOM 1252 C C . HIS A 1 154 ? 24.280 14.439 -43.464 1.00 69.75 154 HIS A C 1
ATOM 1254 O O . HIS A 1 154 ? 24.442 14.800 -44.626 1.00 69.75 154 HIS A O 1
ATOM 1260 N N . ASP A 1 155 ? 25.313 14.151 -42.669 1.00 66.19 155 ASP A N 1
ATOM 1261 C CA . ASP A 1 155 ? 26.716 14.320 -43.075 1.00 66.19 155 ASP A CA 1
ATOM 1262 C C . ASP A 1 155 ? 27.102 13.361 -44.217 1.00 66.19 155 ASP A C 1
ATOM 1264 O O . ASP A 1 155 ? 27.752 13.749 -45.187 1.00 66.19 155 ASP A O 1
ATOM 1268 N N . THR A 1 156 ? 26.589 12.128 -44.179 1.00 59.62 156 THR A N 1
ATOM 1269 C CA . THR A 1 156 ? 26.776 11.131 -45.250 1.00 59.62 156 THR A CA 1
ATOM 1270 C C . THR A 1 156 ? 26.048 11.463 -46.555 1.00 59.62 156 THR A C 1
ATOM 1272 O O . THR A 1 156 ? 26.465 10.988 -47.608 1.00 59.62 156 THR A O 1
ATOM 1275 N N . MET A 1 157 ? 24.985 12.275 -46.518 1.00 59.88 157 MET A N 1
ATOM 1276 C CA . MET A 1 157 ? 24.285 12.756 -47.718 1.00 59.88 157 MET A CA 1
ATOM 1277 C C . MET A 1 157 ? 24.867 14.062 -48.288 1.00 59.88 157 MET A C 1
ATOM 1279 O O . MET A 1 157 ? 24.533 14.421 -49.417 1.00 59.88 157 MET A O 1
ATOM 1283 N N . VAL A 1 158 ? 25.693 14.786 -47.521 1.00 63.22 158 VAL A N 1
ATOM 1284 C CA . VAL A 1 158 ? 26.217 16.119 -47.881 1.00 63.22 158 VAL A CA 1
ATOM 1285 C C . VAL A 1 158 ? 27.702 16.096 -48.284 1.00 63.22 158 VAL A C 1
ATOM 1287 O O . VAL A 1 158 ? 28.159 17.039 -48.932 1.00 63.22 158 VAL A O 1
ATOM 1290 N N . GLN A 1 159 ? 28.459 15.031 -47.992 1.00 45.97 159 GLN A N 1
ATOM 1291 C CA . GLN A 1 159 ? 29.817 14.869 -48.533 1.00 45.97 159 GLN A CA 1
ATOM 1292 C C . GLN A 1 159 ? 29.795 14.328 -49.986 1.00 45.97 159 GLN A C 1
ATOM 1294 O O . GLN A 1 159 ? 29.127 13.321 -50.229 1.00 45.97 159 GLN A O 1
ATOM 1299 N N . PRO A 1 160 ? 30.474 14.992 -50.950 1.00 48.50 160 PRO A N 1
ATOM 1300 C CA . PRO A 1 160 ? 30.509 14.595 -52.364 1.00 48.50 160 PRO A CA 1
ATOM 1301 C C . PRO A 1 160 ? 31.347 13.342 -52.653 1.00 48.50 160 PRO A C 1
ATOM 1303 O O . PRO A 1 160 ? 32.327 13.083 -51.916 1.00 48.50 160 PRO A O 1
#

Solvent-accessible surface area (backbone atoms only — not comparable to full-atom values): 7670 Å² total; per-residue (Å²): 132,70,71,63,58,53,51,52,51,51,50,50,51,48,51,54,49,48,53,54,48,50,56,48,47,54,53,51,51,53,50,48,52,55,51,49,46,50,48,36,51,53,51,31,50,51,27,50,53,51,22,51,51,25,44,51,48,18,51,52,11,49,52,37,25,50,52,9,51,49,36,27,51,51,10,52,50,36,27,53,56,10,73,74,35,88,74,70,9,61,57,34,29,52,52,9,51,51,35,26,51,52,8,50,54,36,26,50,53,8,49,53,37,25,52,50,14,49,52,48,22,50,51,31,51,50,53,29,49,50,39,52,49,52,42,46,52,53,51,50,52,52,50,49,53,49,50,52,52,51,49,53,54,47,54,67,73,67,60,132

Sequence (160 aa):
MTHYGSTMTHYGSFMTLWFRHDARGFHYDARGFHHGARGFHHDSLWFHHAALWFRHDAHYGSAMTHNGSAMTQEGSAMTQEGSAMTQEGSAMTQEGSAMTHYGSTMTHYGSTMTHYGSFMTLWFRHDARGFHLDARGFRHDALWFHHDALWFLHDTMVQP

Mean predicted aligned error: 12.0 Å

Secondary structure (DSSP, 8-state):
--HHHHHHHHHHHHHHHHHHHHHHHHHHHHHHHHHHHHHHHHHHHHHHHHHHHHHHHHHHHHHHHHHHHHHHHHHHHHHHHHHHSTTHHHHHHHHHHHHHHHHHHHHHHHHHHHHHHHHHHHHHHHHHHHHHHHHHHHHHHHHHHHHHHHHHHHHHHH--

Foldseek 3Di:
DPPVVVVVVVVVVVVVVVVVVVVVVLVVVLVVLVVLLVVLVVLLVVLQVLLVVLQVQLVVLVVLLVVLVVLLVVLVVQQVVLVVPPPCSVVSNVSSVVSNVSSVVSNVSSVVSNVVSVVSSVVSNVVSVVSVVVNVVSVVVNVVSVVVVVVVVVVVVPDD

Radius of gyration: 35.42 Å; Cα contacts (8 Å, |Δi|>4): 142; chains: 1; bounding box: 70×30×110 Å

Nearest PDB structures (foldseek):
  7a0g-assembly1_FFF  TM=8.348E-01  e=9.971E-02  Serratia marcescens
  6grj-assembly1_F  TM=8.480E-01  e=4.843E-01  Aeromonas hydrophila
  2b5u-assembly2_C  TM=5.806E-01  e=1.657E-01  Escherichia coli
  5xg2-assembly1_A  TM=5.517E-01  e=1.986E+00  Pyrococcus yayanosii CH1
  3ja6-assembly1_H  TM=5.718E-01  e=2.633E+00  Escherichia coli

Organism: Clarias magur (NCBI:txid1594786)

=== Feature glossary ===
Legend for the data blocks above and below:

— What the protein is —

Sequence gives the chain of amino acids in standard one-letter code (A=alanine, C=cysteine, …, Y=tyrosine), read N→C. It is the only feature that is directly encoded by the gene; all structural features are derived from the folded form of this sequence.

The annotation block draws on four external resources. InterPro: which protein families and domains the sequence belongs to. GO: standardized terms for what the protein does, what process it participates in, and where in the cell it acts. CATH: which structural fold it has in the CATH hierarchy. Organism: the species of origin.

— Where its atoms are —

Atomic coordinates in PDBx/mmCIF format — the same representation the Protein Data Bank distributes. Each line of the _atom_site loop places one backbone atom in Cartesian space (units: ångströms, origin: arbitrary).

Six rendered views show the 3D structure from the faces of a cube — i.e. along ±x, ±y, ±z. Rendering representation is drawn randomly per protein from cartoon (secondary-structure ribbons), sticks (backbone bonds), or molecular surface; coloring is either N→C rainbow (blue at the N-terminus through red at the C-terminus) or one color per chain.

— Local backbone conformation —

DSSP 8-state secondary structure assigns each residue one of H (α-helix), G (3₁₀-helix), I (π-helix), E (extended β-strand), B (isolated β-bridge), T (hydrogen-bonded turn), S (bend), or '-' (coil). The assignment is computed from backbone hydrogen-bond geometry via the Kabsch–Sander algorithm.

P-SEA three-state annotation labels each residue as helix, strand, or coil based purely on the geometry of the Cα trace. It serves as a fallback when the full backbone (and thus DSSP) is unavailable.

φ (phi) and ψ (psi) are the two rotatable backbone dihedrals per residue: φ is the C(i-1)–N–Cα–C torsion, ψ is the N–Cα–C–N(i+1) torsion, both in degrees on (−180°, 180°]. α-helical residues cluster near (−60°, −45°); β-strand residues near (−120°, +130°). A Ramachandran plot is simply a scatter of (φ, ψ) for every residue.

— Global shape and packing —

Radius of gyration (Rg) is the root-mean-square distance of Cα atoms from their centroid — a single number for overall size and compactness. A globular domain of N residues has Rg ≈ 2.2·N^0.38 Å; an extended or disordered chain has a much larger Rg. The Cα contact count is the number of residue pairs whose Cα atoms are within 8 Å and are more than four positions apart in sequence — a standard proxy for tertiary packing density. The bounding box is the smallest axis-aligned box enclosing all Cα atoms.

Accessible surface area quantifies burial. A residue with SASA near zero is packed into the hydrophobic core; one with SASA >100 Å² sits on the surface. Computed here via the Shrake–Rupley numerical algorithm with a 1.4 Å probe.

The contact map is a binary N×N matrix image: pixel (i, j) is dark where Cα_i and Cα_j are within 8 Å and |i−j|>4. Because the |i−j|>4 filter removes local helical contacts, off-diagonal stripes parallel to the main diagonal indicate parallel β-sheets; stripes perpendicular to it indicate antiparallel β-sheets. The Ramachandran plot scatters every residue's (φ, ψ) pair against the sterically allowed regions. The PAE heatmap renders the predicted-aligned-error matrix.

— Structural neighborhood —

A 3Di character summarizes, for each residue, the relative orientation of the Cα frame of its nearest spatial neighbor. Because it encodes fold topology rather than chemistry, 3Di alignments detect remote structural similarity that sequence alignment misses.

Structural nearest neighbors (via Foldseek easy-search vs the PDB). Reported per hit: target PDB id, E-value, and alignment TM-score. A TM-score above ~0.5 is the conventional threshold for 'same fold'.

— Confidence and disorder —

For AlphaFold models, the B-factor field carries pLDDT — the model's own estimate of local accuracy on a 0–100 scale. Regions with pLDDT<50 should be treated as essentially unmodeled; they often correspond to intrinsically disordered segments.

B-factor (Debye–Waller factor) reflects atomic displacement in the crystal lattice. It is an experimental observable (units Å²), not a prediction; low values mean the atom is pinned down, high values mean it moves or is heterogeneous across the crystal.

Predicted Aligned Error (PAE) is an AlphaFold confidence matrix: entry (i, j) is the expected error in the position of residue j, in ångströms, when the prediction is superimposed on the true structure at residue i. Low PAE within a block of residues means that block is internally rigid and well-predicted; high PAE between two blocks means their relative placement is uncertain even if each block individually is confident.